Protein AF-A0A7Y6XDP7-F1 (afdb_monomer_lite)

Structure (mmCIF, N/CA/C/O backbone):
data_AF-A0A7Y6XDP7-F1
#
_entry.id   AF-A0A7Y6XDP7-F1
#
loop_
_atom_site.group_PDB
_atom_site.id
_atom_site.type_symbol
_atom_site.label_atom_id
_atom_site.label_alt_id
_atom_site.label_comp_id
_atom_site.label_asym_id
_atom_site.label_entity_id
_atom_site.label_seq_id
_atom_site.pdbx_PDB_ins_code
_atom_site.Cartn_x
_atom_site.Cartn_y
_atom_site.Cartn_z
_atom_site.occupancy
_atom_site.B_iso_or_equiv
_atom_site.auth_seq_id
_atom_site.auth_comp_id
_atom_site.auth_asym_id
_atom_site.auth_atom_id
_atom_site.pdbx_PDB_model_num
ATOM 1 N N . MET A 1 1 ? -6.116 63.394 38.328 1.00 30.25 1 MET A N 1
ATOM 2 C CA . MET A 1 1 ? -7.187 64.352 38.656 1.00 30.25 1 MET A CA 1
ATOM 3 C C . MET A 1 1 ? -7.495 65.140 37.392 1.00 30.25 1 MET A C 1
ATOM 5 O O . MET A 1 1 ? -6.619 65.850 36.935 1.00 30.25 1 MET A O 1
ATOM 9 N N . VAL A 1 2 ? -8.706 64.937 36.855 1.00 31.08 2 VAL A N 1
ATOM 10 C CA . VAL A 1 2 ? -9.550 65.952 36.193 1.00 31.08 2 VAL A CA 1
ATOM 11 C C . VAL A 1 2 ? -9.105 66.509 34.817 1.00 31.08 2 VAL A C 1
ATOM 13 O O . VAL A 1 2 ? -8.239 67.366 34.755 1.00 31.08 2 VAL A O 1
ATOM 16 N N . ILE A 1 3 ? -9.857 66.075 33.781 1.00 37.34 3 ILE A N 1
ATOM 17 C CA . ILE A 1 3 ? -10.471 66.868 32.675 1.00 37.34 3 ILE A CA 1
ATOM 18 C C . ILE A 1 3 ? -9.498 67.455 31.621 1.00 37.34 3 ILE A C 1
ATOM 20 O O . ILE A 1 3 ? -8.462 67.997 31.952 1.00 37.34 3 ILE A O 1
ATOM 24 N N . GLY A 1 4 ? -9.757 67.430 30.313 1.00 31.39 4 GLY A N 1
ATOM 25 C CA . GLY A 1 4 ? -10.965 67.089 29.580 1.00 31.39 4 GLY A CA 1
ATOM 26 C C . GLY A 1 4 ? -10.808 67.329 28.078 1.00 31.39 4 GLY A C 1
ATOM 27 O O . GLY A 1 4 ? -9.827 67.886 27.593 1.00 31.39 4 GLY A O 1
ATOM 28 N N . LEU A 1 5 ? -11.826 66.838 27.388 1.00 41.16 5 LEU A N 1
ATOM 29 C CA . LEU A 1 5 ? -12.077 66.784 25.957 1.00 41.16 5 LEU A CA 1
ATOM 30 C C . LEU A 1 5 ? -12.653 68.121 25.444 1.00 41.16 5 LEU A C 1
ATOM 32 O O . LEU A 1 5 ? -13.576 68.630 26.075 1.00 41.16 5 LEU A O 1
ATOM 36 N N . ALA A 1 6 ? -12.184 68.630 24.298 1.00 42.28 6 ALA A N 1
ATOM 37 C CA . ALA A 1 6 ? -12.972 69.342 23.264 1.00 42.28 6 ALA A CA 1
ATOM 38 C C . ALA A 1 6 ? -12.029 69.755 22.104 1.00 42.28 6 ALA A C 1
ATOM 40 O O . ALA A 1 6 ? -10.962 70.283 22.395 1.00 42.28 6 ALA A O 1
ATOM 41 N N . LEU A 1 7 ? -12.207 69.466 20.804 1.00 38.41 7 LEU A N 1
ATOM 42 C CA . LEU A 1 7 ? -13.321 69.427 19.825 1.00 38.41 7 LEU A CA 1
ATOM 43 C C . LEU A 1 7 ? -13.279 70.630 18.859 1.00 38.41 7 LEU A C 1
ATOM 45 O O . LEU A 1 7 ? -13.139 71.762 19.309 1.00 38.41 7 LEU A O 1
ATOM 49 N N . LEU A 1 8 ? -13.555 70.318 17.574 1.00 39.66 8 LEU A N 1
ATOM 50 C CA . LEU A 1 8 ? -13.928 71.161 16.407 1.00 39.66 8 LEU A CA 1
ATOM 51 C C . LEU A 1 8 ? -12.775 71.487 15.427 1.00 39.66 8 LEU A C 1
ATOM 53 O O . LEU A 1 8 ? -11.718 71.921 15.857 1.00 39.66 8 LEU A O 1
ATOM 57 N N . ALA A 1 9 ? -12.891 71.343 14.098 1.00 42.00 9 ALA A N 1
ATOM 58 C CA . ALA A 1 9 ? -13.987 70.944 13.202 1.00 42.00 9 ALA A CA 1
ATOM 59 C C . ALA A 1 9 ? -13.425 70.586 11.791 1.00 42.00 9 ALA A C 1
ATOM 61 O O . ALA A 1 9 ? -12.228 70.730 11.558 1.00 42.00 9 ALA A O 1
ATOM 62 N N . GLY A 1 10 ? -14.303 70.091 10.898 1.00 28.97 10 GLY A N 1
ATOM 63 C CA . GLY A 1 10 ? -14.060 69.527 9.549 1.00 28.97 10 GLY A CA 1
ATOM 64 C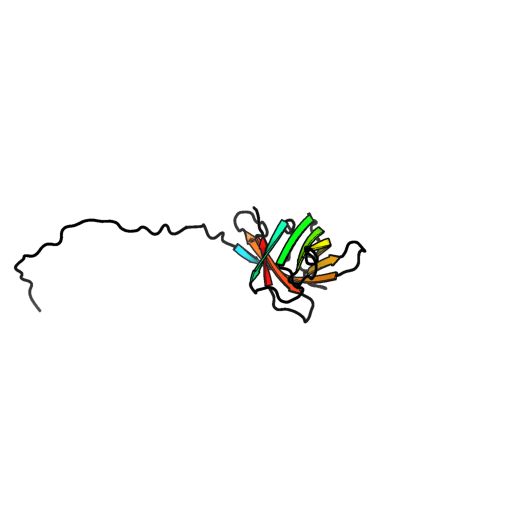 C . GLY A 1 10 ? -13.409 70.472 8.519 1.00 28.97 10 GLY A C 1
ATOM 65 O O . GLY A 1 10 ? -13.105 71.613 8.830 1.00 28.97 10 GLY A O 1
ATOM 66 N N . CYS A 1 11 ? -13.132 70.092 7.268 1.00 38.06 11 CYS A N 1
ATOM 67 C CA . CYS A 1 11 ? -13.882 69.273 6.309 1.00 38.06 11 CYS A CA 1
ATOM 68 C C . CYS A 1 11 ? -12.945 68.741 5.203 1.00 38.06 11 CYS A C 1
ATOM 70 O O . CYS A 1 11 ? -11.993 69.420 4.828 1.00 38.06 11 CYS A O 1
ATOM 72 N N . GLY A 1 12 ? -13.281 67.600 4.599 1.00 33.69 12 GLY A N 1
ATOM 73 C CA . GLY A 1 12 ? -12.679 67.140 3.342 1.00 33.69 12 GLY A CA 1
ATOM 74 C C . GLY A 1 12 ? -12.970 65.665 3.105 1.00 33.69 12 GLY A C 1
ATOM 75 O O . GLY A 1 12 ? -12.243 64.812 3.596 1.00 33.69 12 GLY A O 1
ATOM 76 N N . GLY A 1 13 ? -14.092 65.385 2.444 1.00 30.83 13 GLY A N 1
ATOM 77 C CA . GLY A 1 13 ? -14.673 64.053 2.305 1.00 30.83 13 GLY A CA 1
ATOM 78 C C . GLY A 1 13 ? -13.902 63.087 1.403 1.00 30.83 13 GLY A C 1
ATOM 79 O O . GLY A 1 13 ? -13.229 63.490 0.459 1.00 30.83 13 GLY A O 1
ATOM 80 N N . LEU A 1 14 ? -14.093 61.800 1.691 1.00 35.53 14 LEU A N 1
ATOM 81 C CA . LEU A 1 14 ? -14.001 60.696 0.742 1.00 35.53 14 LEU A CA 1
ATOM 82 C C . LEU A 1 14 ? -15.201 59.773 1.008 1.00 35.53 14 LEU A C 1
ATOM 84 O O . LEU A 1 14 ? -15.184 58.924 1.895 1.00 35.53 14 LEU A O 1
ATOM 88 N N . GLU A 1 15 ? -16.274 60.028 0.265 1.00 36.12 15 GLU A N 1
ATOM 89 C CA . GLU A 1 15 ? -17.276 59.038 -0.144 1.00 36.12 15 GLU A CA 1
ATOM 90 C C . GLU A 1 15 ? -16.561 58.015 -1.059 1.00 36.12 15 GLU A C 1
ATOM 92 O O . GLU A 1 15 ? -15.684 58.405 -1.822 1.00 36.12 15 GLU A O 1
ATOM 97 N N . GLY A 1 16 ? -16.812 56.709 -1.083 1.00 33.34 16 GLY A N 1
ATOM 98 C CA . GLY A 1 16 ? -17.714 55.843 -0.348 1.00 33.34 16 GLY A CA 1
ATOM 99 C C . GLY A 1 16 ? -17.415 54.375 -0.713 1.00 33.34 16 GLY A C 1
ATOM 100 O O . GLY A 1 16 ? -16.805 54.090 -1.739 1.00 33.34 16 GLY A O 1
ATOM 101 N N . THR A 1 17 ? -17.881 53.485 0.163 1.00 33.09 17 THR A N 1
ATOM 102 C CA . THR A 1 17 ? -18.536 52.202 -0.154 1.00 33.09 17 THR A CA 1
ATOM 103 C C . THR A 1 17 ? -17.717 51.027 -0.718 1.00 33.09 17 THR A C 1
ATOM 105 O O . THR A 1 17 ? -17.435 50.921 -1.905 1.00 33.09 17 THR A O 1
ATOM 108 N N . GLU A 1 18 ? -17.441 50.099 0.206 1.00 35.31 18 GLU A N 1
ATOM 109 C CA . GLU A 1 18 ? -17.708 48.650 0.141 1.00 35.31 18 GLU A CA 1
ATOM 110 C C . GLU A 1 18 ? -17.367 47.879 -1.145 1.00 35.31 18 GLU A C 1
ATOM 112 O O . GLU A 1 18 ? -18.117 47.858 -2.114 1.00 35.31 18 GLU A O 1
ATOM 117 N N . ALA A 1 19 ? -16.325 47.057 -1.046 1.00 35.47 19 ALA A N 1
ATOM 118 C CA . ALA A 1 19 ? -16.435 45.634 -1.349 1.00 35.47 19 ALA A CA 1
ATOM 119 C C . ALA A 1 19 ? -15.338 44.919 -0.560 1.00 35.47 19 ALA A C 1
ATOM 121 O O . ALA A 1 19 ? -14.176 44.872 -0.967 1.00 35.47 19 ALA A O 1
ATOM 122 N N . GLY A 1 20 ? -15.708 44.408 0.616 1.00 31.52 20 GLY A N 1
ATOM 123 C CA . GLY A 1 20 ? -14.930 43.367 1.264 1.00 31.52 20 GLY A CA 1
ATOM 124 C C . GLY A 1 20 ? -14.827 42.214 0.278 1.00 31.52 20 GLY A C 1
ATOM 125 O O . GLY A 1 20 ? -15.827 41.580 -0.045 1.00 31.52 20 GLY A O 1
ATOM 126 N N . ALA A 1 21 ? -13.628 41.979 -0.243 1.00 34.97 21 ALA A N 1
ATOM 127 C CA . ALA A 1 21 ? -13.315 40.708 -0.857 1.00 34.97 21 ALA A CA 1
ATOM 128 C C . ALA A 1 21 ? -13.293 39.690 0.285 1.00 34.97 21 ALA A C 1
ATOM 130 O O . ALA A 1 21 ? -12.257 39.450 0.905 1.00 34.97 21 ALA A O 1
ATOM 131 N N . GLU A 1 22 ? -14.472 39.158 0.606 1.00 35.66 22 GLU A N 1
ATOM 132 C CA . GLU A 1 22 ? -14.612 37.878 1.276 1.00 35.66 22 GLU A CA 1
ATOM 133 C C . GLU A 1 22 ? -13.844 36.882 0.414 1.00 35.66 22 GLU A C 1
ATOM 135 O O . GLU A 1 22 ? -14.311 36.406 -0.619 1.00 35.66 22 GLU A O 1
ATOM 140 N N . HIS A 1 23 ? -12.595 36.644 0.800 1.00 34.09 23 HIS A N 1
ATOM 141 C CA . HIS A 1 23 ? -11.882 35.453 0.403 1.00 34.09 23 HIS A CA 1
ATOM 142 C C . HIS A 1 23 ? -12.779 34.308 0.878 1.00 34.09 23 HIS A C 1
ATOM 144 O O . HIS A 1 23 ? -12.997 34.211 2.088 1.00 34.09 23 HIS A O 1
ATOM 150 N N . PRO A 1 24 ? -13.347 33.467 -0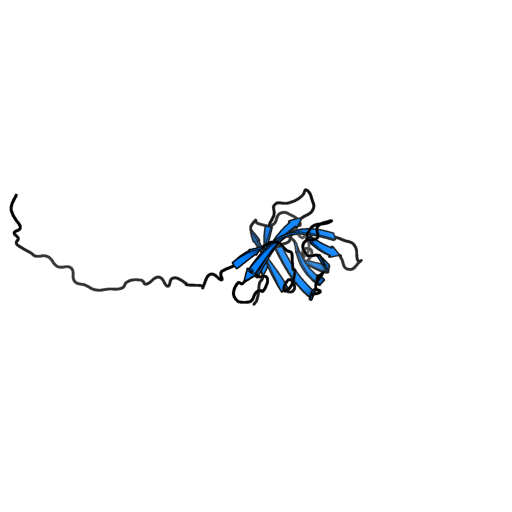.004 1.00 41.66 24 PRO A 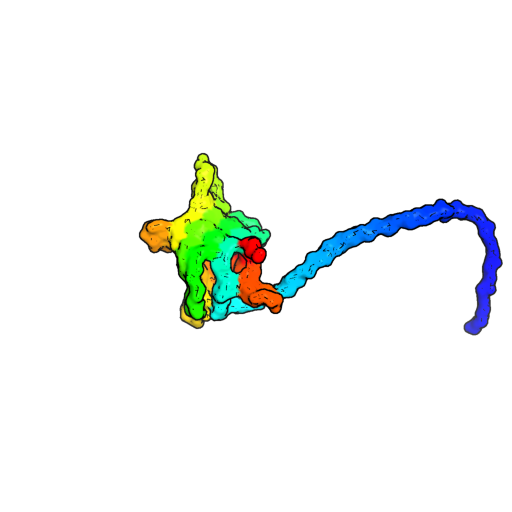N 1
ATOM 151 C CA . PRO A 1 24 ? -13.959 32.252 0.478 1.00 41.66 24 PRO A CA 1
ATOM 152 C C . PRO A 1 24 ? -12.810 31.442 1.073 1.00 41.66 24 PRO A C 1
ATOM 154 O O . PRO A 1 24 ? -12.001 30.852 0.352 1.00 41.66 24 PRO A O 1
ATOM 157 N N . GLU A 1 25 ? -12.690 31.474 2.401 1.00 40.75 25 GLU A N 1
ATOM 158 C CA . GLU A 1 25 ? -12.086 30.385 3.140 1.00 40.75 25 GLU A CA 1
ATOM 159 C C . GLU A 1 25 ? -12.828 29.153 2.654 1.00 40.75 25 GLU A C 1
ATOM 161 O O . GLU A 1 25 ? -13.988 28.917 2.999 1.00 40.75 25 GLU A O 1
ATOM 166 N N . ALA A 1 26 ? -12.170 28.398 1.777 1.00 39.94 26 ALA A N 1
ATOM 167 C CA . ALA A 1 26 ? -12.509 27.021 1.540 1.00 39.94 26 ALA A CA 1
ATOM 168 C C . ALA A 1 26 ? -12.344 26.331 2.895 1.00 39.94 26 ALA A C 1
ATOM 170 O O . ALA A 1 26 ? -11.298 25.775 3.218 1.00 39.94 26 ALA A O 1
ATOM 171 N N . THR A 1 27 ? -13.396 26.396 3.705 1.00 39.88 27 THR A N 1
ATOM 172 C CA . THR A 1 27 ? -13.655 25.519 4.834 1.00 39.88 27 THR A CA 1
ATOM 173 C C . THR A 1 27 ? -13.970 24.157 4.232 1.00 39.88 27 THR A C 1
ATOM 175 O O . THR A 1 27 ? -15.069 23.621 4.326 1.00 39.88 27 THR A O 1
ATOM 178 N N . GLY A 1 28 ? -12.965 23.576 3.569 1.00 39.59 28 GLY A N 1
ATOM 179 C CA . GLY A 1 28 ? -12.851 22.139 3.527 1.00 39.59 28 GLY A CA 1
ATOM 180 C C . GLY A 1 28 ? -12.788 21.738 4.985 1.00 39.59 28 GLY A C 1
ATOM 181 O O . GLY A 1 28 ? -11.818 22.056 5.668 1.00 39.59 28 GLY A O 1
ATOM 182 N N . THR A 1 29 ? -13.867 21.146 5.488 1.00 44.81 29 THR A N 1
ATOM 183 C CA . THR A 1 29 ? -13.856 20.410 6.745 1.00 44.81 29 THR A CA 1
ATOM 184 C C . THR A 1 29 ? -12.627 19.519 6.703 1.00 44.81 29 THR A C 1
ATOM 186 O O . THR A 1 29 ? -12.615 18.529 5.971 1.00 44.81 29 THR A O 1
ATOM 189 N N . VAL A 1 30 ? -11.561 19.930 7.396 1.00 51.25 30 VAL A N 1
ATOM 190 C CA . VAL A 1 30 ? -10.357 19.123 7.529 1.00 51.25 30 VAL A CA 1
ATOM 191 C C . VAL A 1 30 ? -10.846 17.901 8.267 1.00 51.25 30 VAL A C 1
ATOM 193 O O . VAL A 1 30 ? -11.220 17.986 9.437 1.00 51.25 30 VAL A O 1
ATOM 196 N N . GLU A 1 31 ? -10.988 16.806 7.533 1.00 59.66 31 GLU A N 1
ATOM 197 C CA . GLU A 1 31 ? -11.480 15.572 8.097 1.00 59.66 31 GLU A CA 1
ATOM 198 C C . GLU A 1 31 ? -10.506 15.200 9.208 1.00 59.66 31 GLU A C 1
ATOM 200 O O . GLU A 1 31 ? -9.333 14.916 8.957 1.00 59.66 31 GLU A O 1
ATOM 205 N N . ALA A 1 32 ? -10.961 15.327 10.453 1.00 64.31 32 ALA A N 1
ATOM 206 C CA . ALA A 1 32 ? -10.126 15.021 11.590 1.00 64.31 32 ALA A CA 1
ATOM 207 C C . ALA A 1 32 ? -9.712 13.553 11.457 1.00 64.31 32 ALA A C 1
ATOM 209 O O . ALA A 1 32 ? -10.543 12.664 11.246 1.00 64.31 32 ALA A O 1
ATOM 210 N N . ALA A 1 33 ? -8.406 13.333 11.497 1.00 71.12 33 ALA A N 1
ATOM 211 C CA . ALA A 1 33 ? -7.812 12.053 11.200 1.00 71.12 33 ALA A CA 1
ATOM 212 C C . ALA A 1 33 ? -6.794 11.713 12.278 1.00 71.12 33 ALA A C 1
ATOM 214 O O . ALA A 1 33 ? -5.980 12.554 12.665 1.00 71.12 33 ALA A O 1
ATOM 215 N N . LEU A 1 34 ? -6.866 10.482 12.770 1.00 82.88 34 LEU A N 1
ATOM 216 C CA . LEU A 1 34 ? -5.984 9.987 13.814 1.00 82.88 34 LEU A CA 1
ATOM 217 C C . LEU A 1 34 ? -4.924 9.091 13.184 1.00 82.88 34 LEU A C 1
ATOM 219 O O . LEU A 1 34 ? -5.260 8.197 12.407 1.00 82.88 34 LEU A O 1
ATOM 223 N N . TYR A 1 35 ? -3.661 9.340 13.529 1.00 87.62 35 TYR A N 1
ATOM 224 C CA . TYR A 1 35 ? -2.585 8.387 13.281 1.00 87.62 35 TYR A CA 1
ATOM 225 C C . TYR A 1 35 ? -2.570 7.359 14.404 1.00 87.62 35 TYR A C 1
ATOM 227 O O . TYR A 1 35 ? -2.484 7.717 15.579 1.00 87.62 35 TYR A O 1
ATOM 235 N N . GLU A 1 36 ? -2.629 6.089 14.034 1.00 93.62 36 GLU A N 1
ATOM 236 C CA . GLU A 1 36 ? -2.672 4.975 14.971 1.00 93.62 36 GLU A CA 1
ATOM 237 C C . GLU A 1 36 ? -1.743 3.834 14.544 1.00 93.62 36 GLU A C 1
ATOM 239 O O . GLU A 1 36 ? -1.239 3.783 13.413 1.00 93.62 36 GLU A O 1
ATOM 244 N N . SER A 1 37 ? -1.504 2.923 15.490 1.00 93.06 37 SER A N 1
ATOM 245 C CA . SER A 1 37 ? -0.807 1.665 15.234 1.00 93.06 37 SER A CA 1
ATOM 246 C C . SER A 1 37 ? -1.591 0.836 14.208 1.00 93.06 37 SER A C 1
ATOM 248 O O . SER A 1 37 ? -2.821 0.800 14.276 1.00 93.06 37 SER A O 1
ATOM 250 N N . PRO A 1 38 ? -0.928 0.129 13.277 1.00 94.94 38 PRO A N 1
ATOM 251 C CA . PRO A 1 38 ? -1.585 -0.725 12.288 1.00 94.94 38 PRO A CA 1
ATOM 252 C C . PRO A 1 38 ? -2.113 -2.044 12.887 1.00 94.94 38 PRO A C 1
ATOM 254 O O . PRO A 1 38 ? -1.940 -3.109 12.302 1.00 94.94 38 PRO A O 1
ATOM 257 N N . ASP A 1 39 ? -2.759 -2.006 14.053 1.00 94.19 39 ASP A N 1
ATOM 258 C CA . ASP A 1 39 ? -3.271 -3.198 14.748 1.00 94.19 39 ASP A CA 1
ATOM 259 C C . ASP A 1 39 ? -4.452 -3.843 13.996 1.00 94.19 39 ASP A C 1
ATOM 261 O O . ASP A 1 39 ? -4.733 -5.029 14.155 1.00 94.19 39 ASP A O 1
ATOM 265 N N . SER A 1 40 ? -5.118 -3.079 13.125 1.00 93.69 40 SER A N 1
ATOM 266 C CA . SER A 1 40 ? -6.095 -3.573 12.156 1.00 93.69 40 SER A CA 1
ATOM 267 C C . SER A 1 40 ? -5.869 -2.929 10.794 1.00 93.69 40 SER A C 1
ATOM 269 O O . SER A 1 40 ? -5.689 -1.716 10.689 1.00 93.69 40 SER A O 1
ATOM 271 N N . LEU A 1 41 ? -5.961 -3.737 9.736 1.00 95.31 41 LEU A N 1
ATOM 272 C CA . LEU A 1 41 ? -5.883 -3.290 8.343 1.00 95.31 41 LEU A CA 1
ATOM 273 C C . LEU A 1 41 ? -7.257 -3.233 7.656 1.00 95.31 41 LEU A C 1
ATOM 275 O O . LEU A 1 41 ? -7.327 -3.154 6.433 1.00 95.31 41 LEU A O 1
ATOM 279 N N . ALA A 1 42 ? -8.354 -3.253 8.419 1.00 93.06 42 ALA A N 1
ATOM 280 C CA . ALA A 1 42 ? -9.692 -3.089 7.855 1.00 93.06 42 ALA A CA 1
ATOM 281 C C . ALA A 1 42 ? -9.793 -1.759 7.088 1.00 93.06 42 ALA A C 1
ATOM 283 O O . ALA A 1 42 ? -9.435 -0.699 7.616 1.00 93.06 42 ALA A O 1
ATOM 284 N N . GLY A 1 43 ? -10.282 -1.810 5.853 1.00 92.44 43 GLY A N 1
ATOM 285 C CA . GLY A 1 43 ? -10.339 -0.696 4.918 1.00 92.44 43 GLY A CA 1
ATOM 286 C C . GLY A 1 43 ? -9.032 -0.401 4.176 1.00 92.44 43 GLY A C 1
ATOM 287 O O . GLY A 1 43 ? -8.922 0.695 3.633 1.00 92.44 43 GLY A O 1
ATOM 288 N N . LEU A 1 44 ? -8.046 -1.303 4.149 1.00 95.50 44 LEU A N 1
ATOM 289 C CA . LEU A 1 44 ? -6.801 -1.135 3.384 1.00 95.50 44 LEU A CA 1
ATOM 290 C C . LEU A 1 44 ? -7.006 -1.255 1.866 1.00 95.50 44 LEU A C 1
ATOM 292 O O . LEU A 1 44 ? -6.246 -0.677 1.095 1.00 95.50 44 LEU A O 1
ATOM 296 N N . VAL A 1 45 ? -8.004 -2.008 1.401 1.00 96.31 45 VAL A N 1
ATOM 297 C CA . VAL A 1 45 ? -8.271 -2.142 -0.038 1.00 96.31 45 VAL A CA 1
ATOM 298 C C . VAL A 1 45 ? -8.708 -0.789 -0.606 1.00 96.31 45 VAL A C 1
ATOM 300 O O . VAL A 1 45 ? -9.636 -0.166 -0.088 1.00 96.31 45 VAL A O 1
ATOM 303 N N . GLY A 1 46 ? -8.060 -0.327 -1.679 1.00 96.06 46 GLY A N 1
ATOM 304 C CA . GLY A 1 46 ? -8.311 0.981 -2.284 1.00 96.06 46 GLY A CA 1
ATOM 305 C C . GLY A 1 46 ? -7.155 1.495 -3.141 1.00 96.06 46 GLY A C 1
ATOM 306 O O . GLY A 1 46 ? -6.151 0.811 -3.338 1.00 96.06 46 GLY A O 1
ATOM 307 N N . THR A 1 47 ? -7.303 2.718 -3.649 1.00 97.69 47 THR A N 1
ATOM 308 C CA . THR A 1 47 ? -6.260 3.419 -4.409 1.00 97.69 47 THR A CA 1
ATOM 309 C C . THR A 1 47 ? -5.555 4.424 -3.521 1.00 97.69 47 THR A C 1
ATOM 311 O O . THR A 1 47 ? -6.201 5.152 -2.775 1.00 97.69 47 THR A O 1
ATOM 314 N N . TYR A 1 48 ? -4.236 4.491 -3.636 1.00 97.69 48 TYR A N 1
ATOM 315 C CA . TYR A 1 48 ? -3.375 5.372 -2.873 1.00 97.69 48 TYR A CA 1
ATOM 316 C C . TYR A 1 48 ? -2.393 6.097 -3.787 1.00 97.69 48 TYR A C 1
ATOM 318 O O . TYR A 1 48 ? -1.856 5.518 -4.734 1.00 97.69 48 TYR A O 1
ATOM 326 N N . SER A 1 49 ? -2.111 7.349 -3.450 1.00 97.31 49 SER A N 1
ATOM 327 C CA . SER A 1 49 ? -1.074 8.165 -4.070 1.00 97.31 49 SER A CA 1
ATOM 328 C C . SER A 1 49 ? -0.123 8.676 -3.005 1.00 97.31 49 SER A C 1
ATOM 330 O O . SER A 1 49 ? -0.543 9.093 -1.926 1.00 97.31 49 SER A O 1
ATOM 332 N N . ARG A 1 50 ? 1.168 8.676 -3.314 1.00 95.94 50 ARG A N 1
ATOM 333 C CA . ARG A 1 50 ? 2.176 9.260 -2.442 1.00 95.94 50 ARG A CA 1
ATOM 334 C C . ARG A 1 50 ? 1.946 10.759 -2.310 1.00 95.94 50 ARG A C 1
ATOM 336 O O . ARG A 1 50 ? 1.731 11.435 -3.314 1.00 95.94 50 ARG A O 1
ATOM 343 N N . SER A 1 51 ? 2.004 11.263 -1.083 1.00 93.38 51 SER A N 1
ATOM 344 C CA . SER A 1 51 ? 1.904 12.697 -0.798 1.00 93.38 51 SER A CA 1
ATOM 345 C C . SER A 1 51 ? 3.255 13.303 -0.428 1.00 93.38 51 SER A C 1
ATOM 347 O O . SER A 1 51 ? 3.617 14.353 -0.952 1.00 93.38 51 SER A O 1
ATOM 349 N N . TRP A 1 52 ? 4.018 12.647 0.453 1.00 85.75 52 TRP A N 1
ATOM 350 C CA . TRP A 1 52 ? 5.298 13.154 0.951 1.00 85.75 52 TRP A CA 1
ATOM 351 C C . TRP A 1 52 ? 6.151 12.045 1.596 1.00 85.75 52 TRP A C 1
ATOM 353 O O . TRP A 1 52 ? 5.580 11.119 2.175 1.00 85.75 52 TRP A O 1
ATOM 363 N N . PRO A 1 53 ? 7.496 12.140 1.575 1.00 92.06 53 PRO A N 1
ATOM 364 C CA . PRO A 1 53 ? 8.312 12.993 0.703 1.00 92.06 53 PRO A CA 1
ATOM 365 C C . PRO A 1 53 ? 8.165 12.599 -0.771 1.00 92.06 53 PRO A C 1
ATOM 367 O O . PRO A 1 53 ? 7.483 11.624 -1.086 1.00 92.06 53 PRO A O 1
ATOM 370 N N . LEU A 1 54 ? 8.797 13.337 -1.688 1.00 89.06 54 LEU A N 1
ATOM 371 C CA . LEU A 1 54 ? 8.904 12.895 -3.084 1.00 89.06 54 LEU A CA 1
ATOM 372 C C . LEU A 1 54 ? 9.536 11.493 -3.150 1.00 89.06 54 LEU A C 1
ATOM 374 O O . LEU A 1 54 ? 10.364 11.136 -2.310 1.00 89.06 54 LEU A O 1
ATOM 378 N N . ALA A 1 55 ? 9.104 10.682 -4.116 1.00 89.56 55 ALA A N 1
ATOM 379 C CA . ALA A 1 55 ? 9.587 9.313 -4.255 1.00 89.56 55 ALA A CA 1
ATOM 380 C C . ALA A 1 55 ? 11.052 9.280 -4.700 1.00 89.56 55 ALA A C 1
ATOM 382 O O . ALA A 1 55 ? 11.403 9.875 -5.723 1.00 89.56 55 ALA A O 1
ATOM 383 N N . ALA A 1 56 ? 11.880 8.530 -3.971 1.00 88.81 56 ALA A N 1
ATOM 384 C CA . ALA A 1 56 ? 13.207 8.167 -4.451 1.00 88.81 56 ALA A CA 1
ATOM 385 C C . ALA A 1 56 ? 13.105 7.162 -5.614 1.00 88.81 56 ALA A C 1
ATOM 387 O O . ALA A 1 56 ? 12.024 6.652 -5.925 1.00 88.81 56 ALA A O 1
ATOM 388 N N . SER A 1 57 ? 14.236 6.877 -6.267 1.00 88.44 57 SER A N 1
ATOM 389 C CA . SER A 1 57 ? 14.276 5.900 -7.358 1.00 88.44 57 SER A CA 1
ATOM 390 C C . SER A 1 57 ? 13.747 4.540 -6.892 1.00 88.44 57 SER A C 1
ATOM 392 O O . SER A 1 57 ? 14.119 4.059 -5.827 1.00 88.44 57 SER A O 1
ATOM 394 N N . GLU A 1 58 ? 12.901 3.915 -7.710 1.00 88.31 58 GLU A N 1
ATOM 395 C CA . GLU A 1 58 ? 12.273 2.610 -7.451 1.00 88.31 58 GLU A CA 1
ATOM 396 C C . GLU A 1 58 ? 11.348 2.549 -6.217 1.00 88.31 58 GLU A C 1
ATOM 398 O O . GLU A 1 58 ? 11.069 1.468 -5.685 1.00 88.31 58 GLU A O 1
ATOM 403 N N . GLU A 1 59 ? 10.829 3.693 -5.765 1.00 91.50 59 GLU A N 1
ATOM 404 C CA . GLU A 1 59 ? 9.801 3.753 -4.722 1.00 91.50 59 GLU A CA 1
ATOM 405 C C . GLU A 1 59 ? 8.386 3.923 -5.279 1.00 91.50 59 GLU A C 1
ATOM 407 O O . GLU A 1 59 ? 8.187 4.371 -6.405 1.00 91.50 59 GLU A O 1
ATOM 412 N N . LEU A 1 60 ? 7.386 3.594 -4.457 1.00 94.50 60 LEU A N 1
ATOM 413 C CA . LEU A 1 60 ? 5.972 3.743 -4.795 1.00 94.50 60 LEU A CA 1
ATOM 414 C C . LEU A 1 60 ? 5.607 5.207 -5.066 1.00 94.50 60 LEU A C 1
ATOM 416 O O . LEU A 1 60 ? 5.890 6.088 -4.254 1.00 94.50 60 LEU A O 1
ATOM 420 N N . LEU A 1 61 ? 4.909 5.429 -6.178 1.00 95.69 61 LEU A N 1
ATOM 421 C CA . LEU A 1 61 ? 4.194 6.666 -6.492 1.00 95.69 61 LEU A CA 1
ATOM 422 C C . LEU A 1 61 ? 2.698 6.487 -6.270 1.00 95.69 61 LEU A C 1
ATOM 424 O O . LEU A 1 61 ? 2.062 7.288 -5.593 1.00 95.69 61 LEU A O 1
ATOM 428 N N . THR A 1 62 ? 2.141 5.413 -6.824 1.00 97.12 62 THR A N 1
ATOM 429 C CA . THR A 1 62 ? 0.730 5.061 -6.685 1.00 97.12 62 THR A CA 1
ATOM 430 C C . THR A 1 62 ? 0.589 3.564 -6.491 1.00 97.12 62 THR A C 1
ATOM 432 O O . THR A 1 62 ? 1.427 2.784 -6.950 1.00 97.12 62 THR A O 1
ATOM 435 N N . MET A 1 63 ? -0.482 3.150 -5.827 1.00 97.62 63 MET A N 1
ATOM 436 C CA . MET A 1 63 ? -0.908 1.757 -5.825 1.00 97.62 63 MET A CA 1
ATOM 437 C C . MET A 1 63 ? -2.420 1.654 -5.708 1.00 97.62 63 MET A C 1
ATOM 439 O O . MET A 1 63 ? -3.048 2.412 -4.978 1.00 97.62 63 MET A O 1
ATOM 443 N N . THR A 1 64 ? -2.987 0.676 -6.389 1.00 98.44 64 THR A N 1
ATOM 444 C CA . THR A 1 64 ? -4.365 0.236 -6.237 1.00 98.44 64 THR A CA 1
ATOM 445 C C . THR A 1 64 ? -4.330 -1.197 -5.747 1.00 98.44 64 THR A C 1
ATOM 447 O O . THR A 1 64 ? -3.737 -2.065 -6.386 1.00 98.44 64 THR A O 1
ATOM 450 N N . LEU A 1 65 ? -4.957 -1.427 -4.601 1.00 98.44 65 LEU A N 1
ATOM 451 C CA . LEU A 1 65 ? -5.109 -2.728 -3.972 1.00 98.44 65 LEU A CA 1
ATOM 452 C C . LEU A 1 65 ? -6.549 -3.189 -4.179 1.00 98.44 65 LEU A C 1
ATOM 454 O O . LEU A 1 65 ? -7.487 -2.421 -3.976 1.00 98.44 65 LEU A O 1
ATOM 458 N N . THR A 1 66 ? -6.732 -4.437 -4.590 1.00 98.19 66 THR A N 1
ATOM 459 C CA . THR A 1 66 ? -8.042 -5.088 -4.716 1.00 98.19 66 THR A CA 1
ATOM 460 C C . THR A 1 66 ? -7.934 -6.466 -4.102 1.00 98.19 66 THR A C 1
ATOM 462 O O . THR A 1 66 ? -7.025 -7.215 -4.449 1.00 98.19 66 THR A O 1
ATOM 465 N N . GLY A 1 67 ? -8.820 -6.815 -3.178 1.00 97.38 67 GLY A N 1
ATOM 466 C CA . GLY A 1 67 ? -8.665 -8.061 -2.446 1.00 97.38 67 GLY A CA 1
ATOM 467 C C . GLY A 1 67 ? -9.701 -8.268 -1.361 1.00 97.38 67 GLY A C 1
ATOM 468 O O . GLY A 1 67 ? -10.731 -7.597 -1.329 1.00 97.38 67 GLY A O 1
ATOM 469 N N . THR A 1 68 ? -9.390 -9.214 -0.482 1.00 97.75 68 THR A N 1
ATOM 470 C CA . THR A 1 68 ? -10.211 -9.578 0.671 1.00 97.75 68 THR A CA 1
ATOM 471 C C . THR A 1 68 ? -9.502 -9.168 1.953 1.00 97.75 68 THR A C 1
ATOM 473 O O . THR A 1 68 ? -8.291 -9.349 2.095 1.00 97.75 68 THR A O 1
ATOM 476 N N . GLU A 1 69 ? -10.270 -8.623 2.890 1.00 95.94 69 GLU A N 1
ATOM 477 C CA . GLU A 1 69 ? -9.802 -8.228 4.214 1.00 95.94 69 GLU A CA 1
ATOM 478 C C . GLU A 1 69 ? -10.268 -9.265 5.237 1.00 95.94 69 GLU A C 1
ATOM 480 O O . GLU A 1 69 ? -11.465 -9.455 5.455 1.00 95.94 69 GLU A O 1
ATOM 485 N N . TYR A 1 70 ? -9.310 -9.950 5.848 1.00 95.19 70 TYR A N 1
ATOM 486 C CA . TYR A 1 70 ? -9.514 -10.853 6.971 1.00 95.19 70 TYR A CA 1
ATOM 487 C C . TYR A 1 70 ? -9.153 -10.137 8.276 1.00 95.19 70 TYR A C 1
ATOM 489 O O . TYR A 1 70 ? -8.572 -9.052 8.282 1.00 95.19 70 TYR A O 1
ATOM 497 N N . VAL A 1 71 ? -9.490 -10.757 9.406 1.00 90.75 71 VAL A N 1
ATOM 498 C CA . VAL A 1 71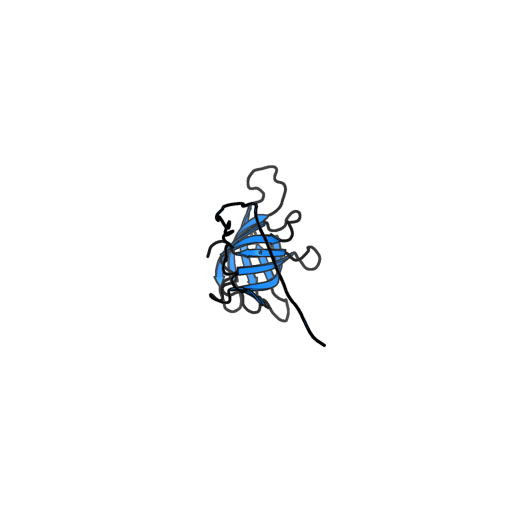 ? -9.190 -10.202 10.736 1.00 90.75 71 VAL A CA 1
ATOM 499 C C . VAL A 1 71 ? -7.679 -10.070 10.964 1.00 90.75 71 VAL A C 1
ATOM 501 O O . VAL A 1 71 ? -7.230 -9.111 11.583 1.00 90.75 71 VAL A O 1
ATOM 504 N N . ASP A 1 72 ? -6.900 -11.022 10.455 1.00 93.00 72 ASP A N 1
ATOM 505 C CA . ASP A 1 72 ? -5.465 -11.172 10.699 1.00 93.00 72 ASP A CA 1
ATOM 506 C C . ASP A 1 72 ? -4.587 -10.845 9.483 1.00 93.00 72 ASP A C 1
ATOM 508 O O . ASP A 1 72 ? -3.363 -10.822 9.609 1.00 93.00 72 ASP A O 1
ATOM 512 N N . ARG A 1 73 ? -5.177 -10.595 8.307 1.00 96.12 73 ARG A N 1
ATOM 513 C CA . ARG A 1 73 ? -4.445 -10.244 7.082 1.00 96.12 73 ARG A CA 1
ATOM 514 C C . ARG A 1 73 ? -5.329 -9.610 6.017 1.00 96.12 73 ARG A C 1
ATOM 516 O O . ARG A 1 73 ? -6.542 -9.770 6.020 1.00 96.12 73 ARG A O 1
ATOM 523 N N . VAL A 1 74 ? -4.707 -8.969 5.038 1.00 98.12 74 VAL A N 1
ATOM 524 C CA . VAL A 1 74 ? -5.356 -8.532 3.793 1.00 98.12 74 VAL A CA 1
ATOM 525 C C . VAL A 1 74 ? -4.580 -9.120 2.629 1.00 98.12 74 VAL A C 1
ATOM 527 O O . VAL A 1 74 ? -3.355 -9.060 2.631 1.00 98.12 74 VAL A O 1
ATOM 530 N N . GLU A 1 75 ? -5.255 -9.681 1.633 1.00 98.44 75 GLU A N 1
ATOM 531 C CA . GLU A 1 75 ? -4.584 -10.259 0.464 1.00 98.44 75 GLU A CA 1
ATOM 532 C C . GLU A 1 75 ? -5.393 -10.070 -0.815 1.00 98.44 75 GLU A C 1
ATOM 534 O O . GLU A 1 75 ? -6.622 -9.968 -0.794 1.00 98.44 75 GLU A O 1
ATOM 539 N N . GLY A 1 76 ? -4.697 -10.014 -1.948 1.00 98.38 76 GLY A N 1
ATOM 540 C CA . GLY A 1 76 ? -5.336 -9.846 -3.246 1.00 98.38 76 GLY A CA 1
ATOM 541 C C . GLY A 1 76 ? -4.365 -9.471 -4.354 1.00 98.38 76 GLY A C 1
ATOM 542 O O . GLY A 1 76 ? -3.194 -9.843 -4.330 1.00 98.38 76 GLY A O 1
ATOM 543 N N . SER A 1 77 ? -4.861 -8.733 -5.340 1.00 98.56 77 SER A N 1
ATOM 544 C CA . SER A 1 77 ? -4.098 -8.219 -6.475 1.00 98.56 77 SER A CA 1
ATOM 545 C C . SER A 1 77 ? -3.742 -6.747 -6.303 1.00 98.56 77 SER A C 1
ATOM 547 O O . SER A 1 77 ? -4.485 -5.989 -5.674 1.00 98.56 77 SER A O 1
ATOM 549 N N . TYR A 1 78 ? -2.649 -6.321 -6.931 1.00 98.56 78 TYR A N 1
ATOM 550 C CA . TYR A 1 78 ? -2.284 -4.911 -7.006 1.00 98.56 78 TYR A CA 1
ATOM 551 C C . TYR A 1 78 ? -1.971 -4.462 -8.434 1.00 98.56 78 TYR A C 1
ATOM 553 O O . TYR A 1 78 ? -1.522 -5.241 -9.278 1.00 98.56 78 TYR A O 1
ATOM 561 N N . VAL A 1 79 ? -2.129 -3.159 -8.646 1.00 98.00 79 VAL A N 1
ATOM 562 C CA . VAL A 1 79 ? -1.486 -2.392 -9.718 1.00 98.00 79 VAL A CA 1
ATOM 563 C C . VAL A 1 79 ? -0.746 -1.242 -9.048 1.00 98.00 79 VAL A C 1
ATOM 565 O O . VAL A 1 79 ? -1.333 -0.543 -8.230 1.00 98.00 79 VAL A O 1
ATOM 568 N N . ARG A 1 80 ? 0.535 -1.031 -9.344 1.00 96.62 80 ARG A N 1
ATOM 569 C CA . ARG A 1 80 ? 1.324 0.058 -8.748 1.00 96.62 80 ARG A CA 1
ATOM 570 C C . ARG A 1 80 ? 2.179 0.755 -9.785 1.00 96.62 80 ARG A C 1
ATOM 572 O O . ARG A 1 80 ? 2.562 0.144 -10.774 1.00 96.62 80 ARG A O 1
ATOM 579 N N . THR A 1 81 ? 2.504 2.014 -9.528 1.00 96.06 81 THR A N 1
ATOM 580 C CA . THR A 1 81 ? 3.501 2.755 -10.304 1.00 96.06 81 THR A CA 1
ATOM 581 C C . THR A 1 81 ? 4.680 3.092 -9.408 1.00 96.06 81 THR A C 1
ATOM 583 O O . THR A 1 81 ? 4.479 3.581 -8.294 1.00 96.06 81 THR A O 1
ATOM 586 N N . VAL A 1 82 ? 5.901 2.855 -9.886 1.00 94.81 82 VAL A N 1
ATOM 587 C CA . VAL A 1 82 ? 7.143 3.177 -9.169 1.00 94.81 82 VAL A CA 1
ATOM 588 C C . VAL A 1 82 ? 7.910 4.321 -9.835 1.00 94.81 82 VAL A C 1
ATOM 590 O O . VAL A 1 82 ? 7.840 4.525 -11.046 1.00 94.81 82 VAL A O 1
ATOM 593 N N . SER A 1 83 ? 8.655 5.087 -9.046 1.00 92.81 83 SER A N 1
ATOM 594 C CA . SER A 1 83 ? 9.462 6.224 -9.495 1.00 92.81 83 SER A CA 1
ATOM 595 C C . SER A 1 83 ? 10.759 5.734 -10.138 1.00 92.81 83 SER A C 1
ATOM 597 O O . SER A 1 83 ? 11.827 5.781 -9.539 1.00 92.81 83 SER A O 1
ATOM 599 N N . ARG A 1 84 ? 10.681 5.172 -11.345 1.00 89.50 84 ARG A N 1
ATOM 600 C CA . ARG A 1 84 ? 11.862 4.777 -12.126 1.00 89.50 84 ARG A CA 1
ATOM 601 C C . ARG A 1 84 ? 11.845 5.428 -13.497 1.00 89.50 84 ARG A C 1
ATOM 603 O O . ARG A 1 84 ? 10.788 5.568 -14.112 1.00 89.50 84 ARG A O 1
ATOM 610 N N . THR A 1 85 ? 13.026 5.785 -13.989 1.00 87.00 85 THR A N 1
ATOM 611 C CA . THR A 1 85 ? 13.189 6.242 -15.369 1.00 87.00 85 THR A CA 1
ATOM 612 C C . THR A 1 85 ? 12.962 5.069 -16.308 1.00 87.00 85 THR A C 1
ATOM 614 O O . THR A 1 85 ? 13.607 4.030 -16.182 1.00 87.00 85 THR A O 1
ATOM 617 N N . CYS A 1 86 ? 12.053 5.247 -17.260 1.00 83.38 86 CYS A N 1
ATOM 618 C CA . CYS A 1 86 ? 11.663 4.198 -18.184 1.00 83.38 86 CYS A CA 1
ATOM 619 C C . CYS A 1 86 ? 12.076 4.525 -19.618 1.00 83.38 86 CYS A C 1
ATOM 621 O O . CYS A 1 86 ? 11.680 5.572 -20.126 1.00 83.38 86 CYS A O 1
ATOM 623 N N . PRO A 1 87 ? 12.799 3.622 -20.307 1.00 83.75 87 PRO A N 1
ATOM 624 C CA . PRO A 1 87 ? 13.055 3.767 -21.738 1.00 83.75 87 PRO A CA 1
ATOM 625 C C . PRO A 1 87 ? 11.806 3.479 -22.588 1.00 83.75 87 PRO A C 1
ATOM 627 O O . PRO A 1 87 ? 11.755 3.862 -23.752 1.00 83.75 87 PRO A O 1
ATOM 630 N N . VAL A 1 88 ? 10.799 2.805 -22.017 1.00 87.38 88 VAL A N 1
ATOM 631 C CA . VAL A 1 88 ? 9.552 2.418 -22.689 1.00 87.38 88 VAL A CA 1
ATOM 632 C C . VAL A 1 88 ? 8.358 2.831 -21.832 1.00 87.38 88 VAL A C 1
ATOM 634 O O . VAL A 1 88 ? 8.380 2.672 -20.611 1.00 87.38 88 VAL A O 1
ATOM 637 N N . VAL A 1 89 ? 7.303 3.344 -22.466 1.00 81.25 89 VAL A N 1
ATOM 638 C CA . VAL A 1 89 ? 6.060 3.733 -21.783 1.00 81.25 89 VAL A CA 1
ATOM 639 C C . VAL A 1 89 ? 5.495 2.551 -20.988 1.00 81.25 89 VAL A C 1
ATOM 641 O O . VAL A 1 89 ? 5.371 1.449 -21.515 1.00 81.25 89 VAL A O 1
ATOM 644 N N . GLY A 1 90 ? 5.153 2.788 -19.720 1.00 80.00 90 GLY A N 1
ATOM 645 C CA . GLY A 1 90 ? 4.523 1.795 -18.845 1.00 80.00 90 GLY A CA 1
ATOM 646 C C . GLY A 1 90 ? 5.483 0.842 -18.129 1.00 80.00 90 GLY A C 1
ATOM 647 O O . GLY A 1 90 ? 5.026 0.040 -17.323 1.00 80.00 90 GLY A O 1
ATOM 648 N N . CYS A 1 91 ? 6.804 0.940 -18.338 1.00 86.56 91 CYS A N 1
ATOM 649 C CA . CYS A 1 91 ? 7.778 0.079 -17.644 1.00 86.56 91 CYS A CA 1
ATOM 650 C C . CYS A 1 91 ? 7.844 0.309 -16.118 1.00 86.56 91 CYS A C 1
ATOM 652 O O . CYS A 1 91 ? 8.476 -0.449 -15.386 1.00 86.56 91 CYS A O 1
ATOM 654 N N . ASN A 1 92 ? 7.211 1.383 -15.646 1.00 93.25 92 ASN A N 1
ATOM 655 C CA . ASN A 1 92 ? 7.093 1.769 -14.249 1.00 93.25 92 ASN A CA 1
ATOM 656 C C . ASN A 1 92 ? 5.797 1.264 -13.611 1.00 93.25 92 ASN A C 1
ATOM 658 O O . ASN A 1 92 ? 5.631 1.429 -12.404 1.00 93.25 92 ASN A O 1
ATOM 662 N N . THR A 1 93 ? 4.882 0.692 -14.397 1.00 95.00 93 THR A N 1
ATOM 663 C CA . THR A 1 93 ? 3.655 0.080 -13.901 1.00 95.00 93 THR A CA 1
ATOM 664 C C . THR A 1 93 ? 3.884 -1.405 -13.681 1.00 95.00 93 THR A C 1
ATOM 666 O O . THR A 1 93 ? 4.257 -2.144 -14.587 1.00 95.00 93 THR A O 1
ATOM 669 N N . GLU A 1 94 ? 3.625 -1.851 -12.464 1.00 95.44 94 GLU A N 1
ATOM 670 C CA . GLU A 1 94 ? 3.812 -3.230 -12.047 1.00 95.44 94 GLU A CA 1
ATOM 671 C C . GLU A 1 94 ? 2.488 -3.795 -11.542 1.00 95.44 94 GLU A C 1
ATOM 673 O O . GLU A 1 94 ? 1.683 -3.092 -10.925 1.00 95.44 94 GLU A O 1
ATOM 678 N N . THR A 1 95 ? 2.267 -5.082 -11.790 1.00 97.38 95 THR A N 1
ATOM 679 C CA . THR A 1 95 ? 1.062 -5.796 -11.362 1.00 97.38 95 THR A CA 1
ATOM 680 C C . THR A 1 95 ? 1.433 -7.138 -10.754 1.00 97.38 95 THR A C 1
ATOM 682 O O . THR A 1 95 ? 2.496 -7.694 -11.047 1.00 97.38 95 THR A O 1
ATOM 685 N N . GLY A 1 96 ? 0.567 -7.652 -9.890 1.00 98.25 96 GLY A N 1
ATOM 686 C CA . GLY A 1 96 ? 0.820 -8.910 -9.208 1.00 98.25 96 GLY A CA 1
ATOM 687 C C . GLY A 1 96 ? -0.143 -9.159 -8.061 1.00 98.25 96 GLY A C 1
ATOM 688 O O . GLY A 1 96 ? -1.276 -8.673 -8.066 1.00 98.25 96 GLY A O 1
ATOM 689 N N . SER A 1 97 ? 0.327 -9.913 -7.072 1.00 98.62 97 SER A N 1
ATOM 690 C CA . SER A 1 97 ? -0.410 -10.198 -5.841 1.00 98.62 97 SER A CA 1
ATOM 691 C C . SER A 1 97 ? 0.251 -9.545 -4.635 1.00 98.62 97 SER A C 1
ATOM 693 O O . SER A 1 97 ? 1.455 -9.304 -4.623 1.00 98.62 97 SER A O 1
ATOM 695 N N . PHE A 1 98 ? -0.532 -9.229 -3.614 1.00 98.56 98 PHE A N 1
ATOM 696 C CA . PHE A 1 98 ? -0.017 -8.712 -2.357 1.00 98.56 98 PHE A CA 1
ATOM 697 C C . PHE A 1 98 ? -0.628 -9.461 -1.181 1.00 98.56 98 PHE A C 1
ATOM 699 O O . PHE A 1 98 ? -1.723 -10.020 -1.274 1.00 98.56 98 PHE A O 1
ATOM 706 N N . TYR A 1 99 ? 0.080 -9.416 -0.061 1.00 97.81 99 TYR A N 1
ATOM 707 C CA . TYR A 1 99 ? -0.489 -9.697 1.245 1.00 97.81 99 TYR A CA 1
ATOM 708 C C . TYR A 1 99 ? 0.051 -8.687 2.255 1.00 97.81 99 TYR A C 1
ATOM 710 O O . TYR A 1 99 ? 1.184 -8.215 2.136 1.00 97.81 99 TYR A O 1
ATOM 718 N N . ALA A 1 100 ? -0.766 -8.334 3.235 1.00 97.94 100 ALA A N 1
ATOM 719 C CA . ALA A 1 100 ? -0.428 -7.404 4.293 1.00 97.94 100 ALA A CA 1
ATOM 720 C C . ALA A 1 100 ? -0.863 -7.970 5.642 1.00 97.94 100 ALA A C 1
ATOM 722 O O . ALA A 1 100 ? -1.939 -8.560 5.752 1.00 97.94 100 ALA A O 1
ATOM 723 N N . LEU A 1 101 ? -0.022 -7.782 6.654 1.00 97.12 101 LEU A N 1
ATOM 724 C CA . LEU A 1 101 ? -0.287 -8.210 8.021 1.00 97.12 101 LEU A CA 1
ATOM 725 C C . LEU A 1 101 ? -0.399 -6.984 8.935 1.00 97.12 101 LEU A C 1
ATOM 727 O O . LEU A 1 101 ? 0.438 -6.076 8.832 1.00 97.12 101 LEU A O 1
ATOM 731 N N . PRO A 1 102 ? -1.406 -6.940 9.828 1.00 96.62 102 PRO A N 1
ATOM 732 C CA . PRO A 1 102 ? -1.464 -5.944 10.885 1.00 96.62 102 PRO A CA 1
ATOM 733 C C . PRO A 1 102 ? -0.284 -6.126 11.841 1.00 96.62 102 PRO A C 1
ATOM 735 O O . PRO A 1 102 ? 0.516 -7.056 11.716 1.00 96.62 102 PRO A O 1
ATOM 738 N N . ASN A 1 103 ? -0.169 -5.221 12.803 1.00 95.00 103 ASN A N 1
ATOM 739 C CA . ASN A 1 103 ? 0.884 -5.251 13.799 1.00 95.00 103 ASN A CA 1
ATOM 740 C C . ASN A 1 103 ? 0.895 -6.586 14.553 1.00 95.00 103 ASN A C 1
ATOM 742 O O . ASN A 1 103 ? -0.025 -6.916 15.301 1.00 95.00 103 ASN A O 1
ATOM 746 N N . ASN A 1 104 ? 1.957 -7.359 14.343 1.00 90.94 104 ASN A N 1
ATOM 747 C CA . ASN A 1 104 ? 2.190 -8.621 15.019 1.00 90.94 104 ASN A CA 1
ATOM 748 C C . ASN A 1 104 ? 3.416 -8.504 15.945 1.00 90.94 104 ASN A C 1
ATOM 750 O O . ASN A 1 104 ? 4.459 -8.029 15.496 1.00 90.94 104 ASN A O 1
ATOM 754 N N . PRO A 1 105 ? 3.362 -9.003 17.196 1.00 87.75 105 PRO A N 1
ATOM 755 C CA . PRO A 1 105 ? 4.483 -8.900 18.135 1.00 87.75 105 PRO A CA 1
ATOM 756 C C . PRO A 1 105 ? 5.810 -9.519 17.663 1.00 87.75 105 PRO A C 1
ATOM 758 O O . PRO A 1 105 ? 6.866 -9.105 18.129 1.00 87.75 105 PRO A O 1
ATOM 761 N N . ALA A 1 106 ? 5.778 -10.520 16.778 1.00 88.50 106 ALA A N 1
ATOM 762 C CA . ALA A 1 106 ? 6.972 -11.240 16.333 1.00 88.50 106 ALA A CA 1
ATOM 763 C C . ALA A 1 106 ? 7.635 -10.625 15.091 1.00 88.50 106 ALA A C 1
ATOM 765 O O . ALA A 1 106 ? 8.849 -10.727 14.934 1.00 88.50 106 ALA A O 1
ATOM 766 N N . ILE A 1 107 ? 6.846 -10.029 14.193 1.00 86.94 107 ILE A N 1
ATOM 767 C CA . ILE A 1 107 ? 7.303 -9.613 12.852 1.00 86.94 107 ILE A CA 1
ATOM 768 C C . ILE A 1 107 ? 6.927 -8.170 12.485 1.00 86.94 107 ILE A C 1
ATOM 770 O O . ILE A 1 107 ? 7.339 -7.685 11.433 1.00 86.94 107 ILE A O 1
ATOM 774 N N . GLY A 1 108 ? 6.168 -7.476 13.336 1.00 92.38 108 GLY A N 1
ATOM 775 C CA . GLY A 1 108 ? 5.624 -6.146 13.064 1.00 92.38 108 GLY A CA 1
ATOM 776 C C . GLY A 1 108 ? 4.464 -6.168 12.066 1.00 92.38 108 GLY A C 1
ATOM 777 O O . GLY A 1 108 ? 3.847 -7.207 11.834 1.00 92.38 108 GLY A O 1
ATOM 778 N N . SER A 1 109 ? 4.163 -5.004 11.485 1.00 95.38 109 SER A N 1
ATOM 779 C CA . SER A 1 109 ? 3.186 -4.845 10.400 1.00 95.38 109 SER A CA 1
ATOM 780 C C . SER A 1 109 ? 3.884 -4.566 9.076 1.00 95.38 109 SER A C 1
ATOM 782 O O . SER A 1 109 ? 4.858 -3.808 9.027 1.00 95.38 109 SER A O 1
ATOM 784 N N . PHE A 1 110 ? 3.382 -5.145 7.987 1.00 96.19 110 PHE A N 1
ATOM 785 C CA . PHE A 1 110 ? 3.955 -4.936 6.662 1.00 96.19 110 PHE A CA 1
ATOM 786 C C . PHE A 1 110 ? 2.966 -5.220 5.529 1.00 96.19 110 PHE A C 1
ATOM 788 O O . PHE A 1 110 ? 1.945 -5.877 5.718 1.00 96.19 110 PHE A O 1
ATOM 795 N N . ILE A 1 111 ? 3.332 -4.770 4.331 1.00 97.50 111 ILE A N 1
ATOM 796 C CA . ILE A 1 111 ? 2.764 -5.168 3.044 1.00 97.50 111 ILE A CA 1
ATOM 797 C C . ILE A 1 111 ? 3.878 -5.724 2.155 1.00 97.50 111 ILE A C 1
ATOM 799 O O . ILE A 1 111 ? 4.939 -5.117 2.006 1.00 97.50 111 ILE A O 1
ATOM 803 N N . ALA A 1 112 ? 3.642 -6.892 1.570 1.00 96.94 112 ALA A N 1
ATOM 804 C CA . ALA A 1 112 ? 4.563 -7.561 0.666 1.00 96.94 112 ALA A CA 1
ATOM 805 C C . ALA A 1 112 ? 3.918 -7.729 -0.710 1.00 96.94 112 ALA A C 1
ATOM 807 O O . ALA A 1 112 ? 2.777 -8.178 -0.829 1.00 96.94 112 ALA A O 1
ATOM 808 N N . PHE A 1 113 ? 4.675 -7.387 -1.746 1.00 97.56 113 PHE A N 1
ATOM 809 C CA . PHE A 1 113 ? 4.262 -7.454 -3.141 1.00 97.56 113 PHE A CA 1
ATOM 810 C C . PHE A 1 113 ? 4.980 -8.600 -3.836 1.00 97.56 113 PHE A C 1
ATOM 812 O O . PHE A 1 113 ? 6.194 -8.760 -3.695 1.00 97.56 113 PHE A O 1
ATOM 819 N N . ARG A 1 114 ? 4.230 -9.382 -4.608 1.00 98.12 114 ARG A N 1
ATOM 820 C CA . ARG A 1 114 ? 4.735 -10.485 -5.418 1.00 98.12 114 ARG A CA 1
ATOM 821 C C . ARG A 1 114 ? 4.387 -10.263 -6.877 1.00 98.12 114 ARG A C 1
ATOM 823 O O . ARG A 1 114 ? 3.242 -9.938 -7.191 1.00 98.12 114 ARG A O 1
ATOM 830 N N . ASN A 1 115 ? 5.353 -10.472 -7.763 1.00 96.44 115 ASN A N 1
ATOM 831 C CA . ASN A 1 115 ? 5.114 -10.405 -9.201 1.00 96.44 115 ASN A CA 1
ATOM 832 C C . ASN A 1 115 ? 4.180 -11.543 -9.667 1.00 96.44 115 ASN A C 1
ATOM 834 O O . ASN A 1 115 ? 3.767 -12.409 -8.892 1.00 96.44 115 ASN A O 1
ATOM 838 N N . LEU A 1 116 ? 3.850 -11.560 -10.959 1.00 95.50 116 LEU A N 1
ATOM 839 C CA . LEU A 1 116 ? 3.006 -12.604 -11.553 1.00 95.50 116 LEU A CA 1
ATOM 840 C C . LEU A 1 116 ? 3.638 -14.010 -11.515 1.00 95.50 116 LEU A C 1
ATOM 842 O O . LEU A 1 116 ? 2.914 -14.994 -11.628 1.00 95.50 116 LEU A O 1
ATOM 846 N N . ALA A 1 117 ? 4.958 -14.113 -11.326 1.00 96.69 117 ALA A N 1
ATOM 847 C CA . ALA A 1 117 ? 5.658 -15.379 -11.106 1.00 96.69 117 ALA A CA 1
ATOM 848 C C . ALA A 1 117 ? 5.614 -15.842 -9.632 1.00 96.69 117 ALA A C 1
ATOM 850 O O . ALA A 1 117 ? 6.081 -16.933 -9.314 1.00 96.69 117 ALA A O 1
ATOM 851 N N . GLY A 1 118 ? 5.038 -15.038 -8.730 1.00 94.81 118 GLY A N 1
ATOM 852 C CA . GLY A 1 118 ? 4.934 -15.330 -7.300 1.00 94.81 118 GLY A CA 1
ATOM 853 C C . GLY A 1 118 ? 6.168 -14.941 -6.480 1.00 94.81 118 GLY A C 1
ATOM 854 O O . GLY A 1 118 ? 6.195 -15.193 -5.275 1.00 94.81 118 GLY A O 1
ATOM 855 N N . GLU A 1 119 ? 7.167 -14.309 -7.091 1.00 96.62 119 GLU A N 1
ATOM 856 C CA . GLU A 1 119 ? 8.391 -13.873 -6.419 1.00 96.62 119 GLU A CA 1
ATOM 857 C C . GLU A 1 119 ? 8.149 -12.557 -5.677 1.00 96.62 119 GLU A C 1
ATOM 859 O O . GLU A 1 119 ? 7.568 -11.622 -6.234 1.00 96.62 119 GLU A O 1
ATOM 864 N N . THR A 1 120 ? 8.614 -12.463 -4.429 1.00 95.88 120 THR A N 1
ATOM 865 C CA . THR A 1 120 ? 8.544 -11.219 -3.651 1.00 95.88 120 THR A CA 1
ATOM 866 C C . THR A 1 120 ? 9.444 -10.159 -4.278 1.00 95.88 120 THR A C 1
ATOM 868 O O . THR A 1 120 ? 10.659 -10.331 -4.324 1.00 95.88 120 THR A O 1
ATOM 871 N N . VAL A 1 121 ? 8.845 -9.053 -4.718 1.00 93.19 121 VAL A N 1
ATOM 872 C CA . VAL A 1 121 ? 9.560 -7.929 -5.340 1.00 93.19 121 VAL A CA 1
ATOM 873 C C . VAL A 1 121 ? 9.853 -6.809 -4.354 1.00 93.19 121 VAL A C 1
ATOM 875 O O . VAL A 1 121 ? 10.925 -6.224 -4.415 1.00 93.19 121 VAL A O 1
ATOM 878 N N . ASP A 1 122 ? 8.941 -6.536 -3.421 1.00 93.44 122 ASP A N 1
ATOM 879 C CA . ASP A 1 122 ? 9.141 -5.536 -2.374 1.00 93.44 122 ASP A CA 1
ATOM 880 C C . ASP A 1 122 ? 8.406 -5.915 -1.092 1.00 93.44 122 ASP A C 1
ATOM 882 O O . ASP A 1 122 ? 7.334 -6.526 -1.121 1.00 93.44 122 ASP A O 1
ATOM 886 N N . VAL A 1 123 ? 8.953 -5.454 0.031 1.00 94.44 123 VAL A N 1
ATOM 887 C CA . VAL A 1 123 ? 8.306 -5.486 1.343 1.00 94.44 123 VAL A CA 1
ATOM 888 C C . VAL A 1 123 ? 8.429 -4.108 1.983 1.00 94.44 123 VAL A C 1
ATOM 890 O O . VAL A 1 123 ? 9.524 -3.541 2.058 1.00 94.44 123 VAL A O 1
ATOM 893 N N . TYR A 1 124 ? 7.304 -3.586 2.460 1.00 95.19 124 TYR A N 1
ATOM 894 C CA . TYR A 1 124 ? 7.233 -2.329 3.191 1.00 95.19 124 TYR A CA 1
ATOM 895 C C . TYR A 1 124 ? 6.691 -2.582 4.586 1.00 95.19 124 TYR A C 1
ATOM 897 O O . TYR A 1 124 ? 5.633 -3.191 4.717 1.00 95.19 124 TYR A O 1
ATOM 905 N N . SER A 1 125 ? 7.363 -2.079 5.618 1.00 95.12 125 SER A N 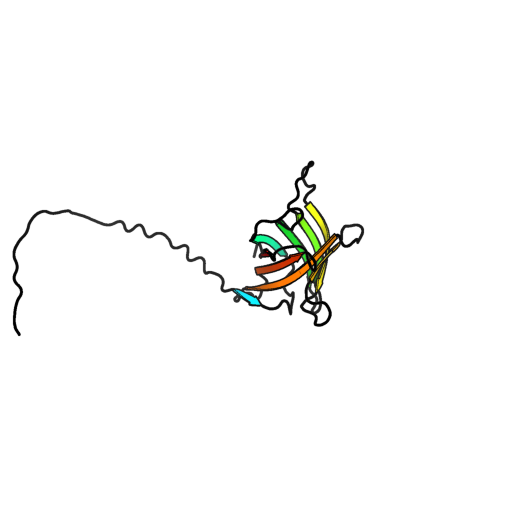1
ATOM 906 C CA . SER A 1 125 ? 6.741 -1.996 6.935 1.00 95.12 125 SER A CA 1
ATOM 907 C C . SER A 1 125 ? 5.642 -0.940 6.908 1.00 95.12 125 SER A C 1
ATOM 909 O O . SER A 1 125 ? 5.803 0.113 6.285 1.00 95.12 125 SER A O 1
ATOM 911 N N . ILE A 1 126 ? 4.538 -1.215 7.596 1.00 95.81 126 ILE A N 1
ATOM 912 C CA . ILE A 1 126 ? 3.490 -0.227 7.840 1.00 95.81 126 ILE A CA 1
ATOM 913 C C . ILE A 1 126 ? 3.793 0.365 9.211 1.00 95.81 126 ILE A C 1
ATOM 915 O O . ILE A 1 126 ? 3.703 -0.329 10.218 1.00 95.81 126 ILE A O 1
ATOM 919 N N . SER A 1 127 ? 4.213 1.624 9.251 1.00 93.50 127 SER A N 1
ATOM 920 C CA . SER A 1 127 ? 4.602 2.267 10.509 1.00 93.50 127 SER A CA 1
ATOM 921 C C . SER A 1 127 ? 3.382 2.795 11.253 1.00 93.50 127 SER A C 1
ATOM 923 O O . SER A 1 127 ? 3.289 2.669 12.471 1.00 93.50 127 SER A O 1
ATOM 925 N N . GLN A 1 128 ? 2.451 3.401 10.515 1.00 95.25 128 GLN A N 1
ATOM 926 C CA . GLN A 1 128 ? 1.218 3.985 11.038 1.00 95.25 128 GLN A CA 1
ATOM 927 C C . GLN A 1 128 ? 0.133 3.953 9.965 1.00 95.25 128 GLN A C 1
ATOM 929 O O . GLN A 1 128 ? 0.426 3.987 8.764 1.00 95.25 128 GLN A O 1
ATOM 934 N N . ILE A 1 129 ? -1.120 3.959 10.406 1.00 96.38 129 ILE A N 1
ATOM 935 C CA . ILE A 1 129 ? -2.278 4.196 9.546 1.00 96.38 129 ILE A CA 1
ATOM 936 C C . ILE A 1 129 ? -3.009 5.448 10.009 1.00 96.38 129 ILE A C 1
ATOM 938 O O . ILE A 1 129 ? -3.051 5.765 11.193 1.00 96.38 129 ILE A O 1
ATOM 942 N N . GLN A 1 130 ? -3.570 6.165 9.050 1.00 95.38 130 GLN A N 1
ATOM 943 C CA . GLN A 1 130 ? -4.427 7.310 9.273 1.00 95.38 130 GLN A CA 1
ATOM 944 C C . GLN A 1 130 ? -5.863 6.883 8.987 1.00 95.38 130 GLN A C 1
ATOM 946 O O . GLN A 1 130 ? -6.146 6.361 7.902 1.00 95.38 130 GLN A O 1
ATOM 951 N N . ARG A 1 131 ? -6.771 7.107 9.940 1.00 93.06 131 ARG A N 1
ATOM 952 C CA . ARG A 1 131 ? -8.203 6.833 9.767 1.00 93.06 131 ARG A CA 1
ATOM 953 C C . ARG A 1 131 ? -9.038 8.096 9.837 1.00 93.06 131 ARG A C 1
ATOM 955 O O . ARG A 1 131 ? -8.772 8.991 10.636 1.00 93.06 131 ARG A O 1
ATOM 962 N N . SER A 1 132 ? -10.082 8.117 9.019 1.00 88.44 132 SER A N 1
ATOM 963 C CA . SER A 1 132 ? -11.183 9.069 9.122 1.00 88.44 132 SER A CA 1
ATOM 964 C C . SER A 1 132 ? -11.929 8.848 10.437 1.00 88.44 132 SER A C 1
ATOM 966 O O . SER A 1 132 ? -12.398 7.738 10.696 1.00 88.44 132 SER A O 1
ATOM 968 N N . LEU A 1 133 ? -12.100 9.902 11.239 1.00 85.88 133 LEU A N 1
ATOM 969 C CA . LEU A 1 133 ? -12.921 9.826 12.453 1.00 85.88 133 LEU A CA 1
ATOM 970 C C . LEU A 1 133 ? -14.424 9.686 12.159 1.00 85.88 133 LEU A C 1
ATOM 972 O O . LEU A 1 133 ? -15.180 9.284 13.038 1.00 85.88 133 LEU A O 1
ATOM 976 N N . PHE A 1 134 ? -14.865 9.992 10.937 1.00 84.12 134 PHE A N 1
ATOM 977 C CA . PHE A 1 134 ? -16.277 9.927 10.553 1.00 84.12 134 PHE A CA 1
ATOM 978 C C . PHE A 1 134 ? -16.669 8.560 9.995 1.00 84.12 134 PHE A C 1
ATOM 980 O O . PHE A 1 134 ? -17.749 8.055 10.284 1.00 84.12 134 PHE A O 1
ATOM 987 N N . THR A 1 135 ? -15.799 7.962 9.179 1.00 83.19 135 THR A N 1
ATOM 988 C CA . THR A 1 135 ? -16.091 6.705 8.474 1.00 83.19 135 THR A CA 1
ATOM 989 C C . THR A 1 135 ? -15.346 5.506 9.050 1.00 83.19 135 THR A C 1
ATOM 991 O O . THR A 1 135 ? -15.659 4.373 8.693 1.00 83.19 135 THR A O 1
ATOM 994 N N . GLY A 1 136 ? -14.324 5.731 9.882 1.00 82.81 136 GLY A N 1
ATOM 995 C CA . GLY A 1 136 ? -13.411 4.689 10.359 1.00 82.81 136 GLY A CA 1
ATOM 996 C C . GLY A 1 136 ? -12.525 4.085 9.261 1.00 82.81 136 GLY A C 1
ATOM 997 O O . GLY A 1 136 ? -11.722 3.189 9.536 1.00 82.81 136 GLY A O 1
ATOM 998 N N . LYS A 1 137 ? -12.646 4.548 8.009 1.00 86.31 137 LYS A N 1
ATOM 999 C CA . LYS A 1 137 ? -11.867 4.037 6.877 1.00 86.31 137 LYS A CA 1
ATOM 1000 C C . LYS A 1 137 ? -10.437 4.562 6.926 1.00 86.31 137 LYS A C 1
ATOM 1002 O O . LYS A 1 137 ? -10.196 5.691 7.354 1.00 86.31 137 LYS A O 1
ATOM 1007 N N . ILE A 1 138 ? -9.501 3.756 6.427 1.00 93.31 138 ILE A N 1
ATOM 1008 C CA . ILE A 1 138 ? -8.116 4.183 6.218 1.00 93.31 138 ILE A CA 1
ATOM 1009 C C . ILE A 1 138 ? -8.096 5.264 5.134 1.00 93.31 138 ILE A C 1
ATOM 1011 O O . ILE A 1 138 ? -8.541 5.023 4.009 1.00 93.31 138 ILE A O 1
ATOM 1015 N N . THR A 1 139 ? -7.560 6.432 5.476 1.00 94.31 139 THR A N 1
ATOM 1016 C CA . THR A 1 139 ? -7.361 7.586 4.587 1.00 94.31 139 THR A CA 1
ATOM 1017 C C . THR A 1 139 ? -5.891 7.797 4.233 1.00 94.31 139 THR A C 1
ATOM 1019 O O . THR A 1 139 ? -5.594 8.437 3.227 1.00 94.31 139 THR A O 1
ATOM 1022 N N . GLY A 1 140 ? -4.965 7.205 4.988 1.00 95.31 140 GLY A N 1
ATOM 1023 C CA . GLY A 1 140 ? -3.536 7.253 4.701 1.00 95.31 140 GLY A CA 1
ATOM 1024 C C . GLY A 1 140 ? -2.770 6.112 5.359 1.00 95.31 140 GLY A C 1
ATOM 1025 O O . GLY A 1 140 ? -3.210 5.553 6.361 1.00 95.31 140 GLY A O 1
ATOM 1026 N N . ILE A 1 141 ? -1.626 5.751 4.790 1.00 96.69 141 ILE A N 1
ATOM 1027 C CA . ILE A 1 141 ? -0.709 4.744 5.334 1.00 96.69 141 ILE A CA 1
ATOM 1028 C C . ILE A 1 141 ? 0.725 5.256 5.232 1.00 96.69 141 ILE A C 1
ATOM 1030 O O . ILE A 1 141 ? 1.128 5.793 4.198 1.00 96.69 141 ILE A O 1
ATOM 1034 N N . ILE A 1 142 ? 1.489 5.099 6.310 1.00 95.75 142 ILE A N 1
ATOM 1035 C CA . ILE A 1 142 ? 2.912 5.432 6.343 1.00 95.75 142 ILE A CA 1
ATOM 1036 C C . ILE A 1 142 ? 3.702 4.148 6.126 1.00 95.75 142 ILE A C 1
ATOM 1038 O O . ILE A 1 142 ? 3.603 3.208 6.917 1.00 95.75 142 ILE A O 1
ATOM 1042 N N . LEU A 1 143 ? 4.482 4.124 5.050 1.00 95.69 143 LEU A N 1
ATOM 1043 C CA . LEU A 1 143 ? 5.263 2.976 4.613 1.00 95.69 143 LEU A CA 1
ATOM 1044 C C . LEU A 1 143 ? 6.758 3.259 4.679 1.00 95.69 143 LEU A C 1
ATOM 1046 O O . LEU A 1 143 ? 7.197 4.386 4.466 1.00 95.69 143 LEU A O 1
ATOM 1050 N N . GLN A 1 144 ? 7.544 2.210 4.894 1.00 93.06 144 GLN A N 1
ATOM 1051 C CA . GLN A 1 144 ? 9.001 2.251 4.801 1.00 93.06 144 GLN A CA 1
ATOM 1052 C C . GLN A 1 144 ? 9.509 0.983 4.108 1.00 93.06 144 GLN A C 1
ATOM 1054 O O . GLN A 1 144 ? 9.123 -0.126 4.471 1.00 93.06 144 GLN A O 1
ATOM 1059 N N . LYS A 1 145 ? 10.351 1.131 3.078 1.00 90.81 145 LYS A N 1
ATOM 1060 C CA . LYS A 1 145 ? 10.868 0.009 2.277 1.00 90.81 145 LYS A CA 1
ATOM 1061 C C . LYS A 1 145 ? 12.024 -0.683 3.009 1.00 90.81 145 LYS A C 1
ATOM 1063 O O . LYS A 1 145 ? 13.089 -0.082 3.175 1.00 90.81 145 LYS A O 1
ATOM 1068 N N . GLY A 1 146 ? 11.835 -1.956 3.373 1.00 77.75 146 GLY A N 1
ATOM 1069 C CA . GLY A 1 146 ? 12.845 -2.805 4.021 1.00 77.75 146 GLY A CA 1
ATOM 1070 C C . GLY A 1 146 ? 13.364 -2.308 5.385 1.00 77.75 146 GLY A C 1
ATOM 1071 O O . GLY A 1 146 ? 12.978 -1.255 5.879 1.00 77.75 146 GLY A O 1
ATOM 1072 N N . VAL A 1 147 ? 14.282 -3.073 5.995 1.00 54.06 147 VAL A N 1
ATOM 1073 C CA . VAL A 1 147 ? 14.805 -2.818 7.360 1.00 54.06 147 VAL A CA 1
ATOM 1074 C C . VAL A 1 147 ? 15.878 -1.711 7.418 1.00 54.06 147 VAL A C 1
ATOM 1076 O O . VAL A 1 147 ? 16.213 -1.257 8.503 1.00 54.06 147 VAL A O 1
ATOM 1079 N N . ASN A 1 148 ? 16.420 -1.262 6.272 1.00 51.34 148 ASN A N 1
ATOM 1080 C CA . ASN A 1 148 ? 17.570 -0.335 6.206 1.00 51.34 148 ASN A CA 1
ATOM 1081 C C . ASN A 1 148 ? 17.523 0.732 5.079 1.00 51.34 148 ASN A C 1
ATOM 1083 O O . ASN A 1 148 ? 18.516 1.424 4.880 1.00 51.34 148 ASN A O 1
ATOM 1087 N N . GLY A 1 149 ? 16.451 0.861 4.284 1.00 56.41 149 GLY A N 1
ATOM 1088 C CA . GLY A 1 149 ? 16.605 1.436 2.932 1.00 56.41 149 GLY A CA 1
ATOM 1089 C C . GLY A 1 149 ? 16.099 2.856 2.663 1.00 5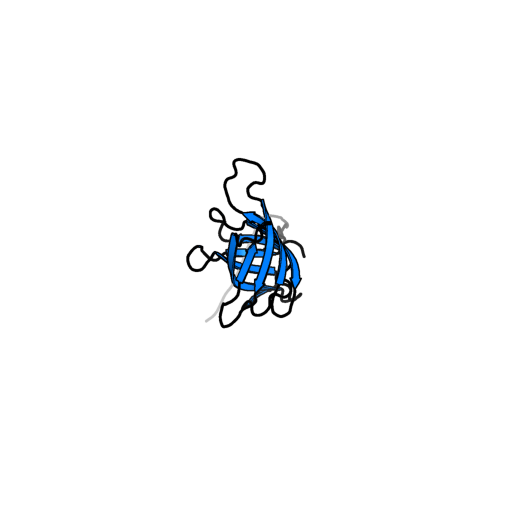6.41 149 GLY A C 1
ATOM 1090 O O . GLY A 1 149 ? 16.690 3.559 1.850 1.00 56.41 149 GLY A O 1
ATOM 1091 N N . SER A 1 150 ? 14.994 3.283 3.271 1.00 70.81 150 SER A N 1
ATOM 1092 C CA . SER A 1 150 ? 14.268 4.479 2.809 1.00 70.81 150 SER A CA 1
ATOM 1093 C C . SER A 1 150 ? 13.644 5.265 3.951 1.00 70.81 150 SER A C 1
ATOM 1095 O O . SER A 1 150 ? 13.290 4.707 4.990 1.00 70.81 150 SER A O 1
ATOM 1097 N N . GLN A 1 151 ? 13.514 6.576 3.753 1.00 87.31 151 GLN A N 1
ATOM 1098 C CA . GLN A 1 151 ? 12.744 7.428 4.650 1.00 87.31 151 GLN A CA 1
ATOM 1099 C C . GLN A 1 151 ? 11.270 6.989 4.616 1.00 87.31 151 GLN A C 1
ATOM 1101 O O . GLN A 1 151 ? 10.752 6.734 3.526 1.00 87.31 151 GLN A O 1
ATOM 1106 N N . PRO A 1 152 ? 10.576 6.931 5.768 1.00 92.88 152 PRO A N 1
ATOM 1107 C CA . PRO A 1 152 ? 9.140 6.707 5.784 1.00 92.88 152 PRO A CA 1
ATOM 1108 C C . PRO A 1 152 ? 8.403 7.706 4.890 1.00 92.88 152 PRO A C 1
ATOM 1110 O O . PRO A 1 152 ? 8.740 8.893 4.856 1.00 92.88 152 PRO A O 1
ATOM 1113 N N . PHE A 1 153 ? 7.380 7.230 4.192 1.00 94.50 153 PHE A N 1
ATOM 1114 C CA . PHE A 1 153 ? 6.584 8.044 3.287 1.00 94.50 153 PHE A CA 1
ATOM 1115 C C . PHE A 1 153 ? 5.099 7.755 3.410 1.00 94.50 153 PHE A C 1
ATOM 1117 O O . PHE A 1 153 ? 4.679 6.644 3.729 1.00 94.50 153 PHE A O 1
ATOM 1124 N N . THR A 1 154 ? 4.303 8.773 3.119 1.00 95.81 154 THR A N 1
ATOM 1125 C CA . THR A 1 154 ? 2.855 8.730 3.255 1.00 95.81 154 THR A CA 1
ATOM 1126 C C . THR A 1 154 ? 2.203 8.460 1.909 1.00 95.81 154 THR A C 1
ATOM 1128 O O . THR A 1 154 ? 2.437 9.165 0.925 1.00 95.81 154 THR A O 1
ATOM 1131 N N . MET A 1 155 ? 1.333 7.457 1.892 1.00 97.12 155 MET A N 1
ATOM 1132 C CA . MET A 1 155 ? 0.419 7.155 0.801 1.00 97.12 155 MET A CA 1
ATOM 1133 C C . MET A 1 155 ? -0.993 7.537 1.249 1.00 97.12 155 MET A C 1
ATOM 1135 O O . MET A 1 155 ? -1.517 6.957 2.195 1.00 97.12 155 MET A O 1
ATOM 1139 N N . ILE A 1 156 ? -1.609 8.512 0.587 1.00 96.38 156 ILE A N 1
ATOM 1140 C CA . ILE A 1 156 ? -2.965 8.990 0.875 1.00 96.38 156 ILE A CA 1
ATOM 1141 C C . ILE A 1 156 ? -3.952 8.288 -0.044 1.00 96.38 156 ILE A C 1
ATOM 1143 O O . ILE A 1 156 ? -3.693 8.129 -1.238 1.00 96.38 156 ILE A O 1
ATOM 1147 N N . ARG A 1 157 ? -5.086 7.865 0.509 1.00 95.19 157 ARG A N 1
ATOM 1148 C CA . ARG A 1 157 ? -6.157 7.228 -0.249 1.00 95.19 157 ARG A CA 1
ATOM 1149 C C . ARG A 1 157 ? -6.810 8.226 -1.206 1.00 95.19 157 ARG A C 1
ATOM 1151 O O . ARG A 1 157 ? -7.073 9.367 -0.841 1.00 95.19 157 ARG A O 1
ATOM 1158 N N . VAL A 1 158 ? -7.099 7.777 -2.422 1.00 93.00 158 VAL A N 1
ATOM 1159 C CA . VAL A 1 158 ? -7.737 8.563 -3.481 1.00 93.00 158 VAL A CA 1
ATOM 1160 C C . VAL A 1 158 ? -9.071 7.919 -3.848 1.00 93.00 158 VAL A C 1
ATOM 1162 O O . VAL A 1 158 ? -9.118 6.725 -4.142 1.00 93.00 158 VAL A O 1
ATOM 1165 N N . GLY A 1 159 ? -10.135 8.726 -3.868 1.00 78.50 159 GLY A N 1
ATOM 1166 C CA . GLY A 1 159 ? -11.504 8.276 -4.129 1.00 78.50 159 GLY A CA 1
ATOM 1167 C C . GLY A 1 159 ? -12.166 7.703 -2.873 1.00 78.50 159 GLY A C 1
ATOM 1168 O O . GLY A 1 159 ? -11.726 6.678 -2.344 1.00 78.50 159 GLY A O 1
ATOM 1169 N N . PHE A 1 160 ? -13.217 8.384 -2.411 1.00 58.03 160 PHE A N 1
ATOM 1170 C CA . PHE A 1 160 ? -14.072 7.989 -1.289 1.00 58.03 160 PHE A CA 1
ATOM 1171 C C . PHE A 1 160 ? -15.490 7.705 -1.766 1.00 58.03 160 PHE A C 1
ATOM 1173 O O . PHE A 1 160 ? -15.951 8.441 -2.668 1.00 58.03 160 PHE A O 1
#

Secondary structure (DSSP, 8-state):
--------------------------------EEEE--S--TT--EEEEEEESPPPTT-EEEEEEEEEE-SS-EEEEEEEEE----SSTTTTEEEEEEEEEEEETTTEEEEEEE-TTS-EEEEEEEEEEEEETTT--EEEEEEEETTTT---EEEEEE--

Sequence (160 aa):
MVIGLALLAGCGGLEGTEAGAEHPEATGTVEAALYESPDSLAGLVGTYSRSWPLAASEELLTMTLTGTEYVDRVEGSYVRTVSRTCPVVGCNTETGSFYALPNNPAIGSFIAFRNLAGETVDVYSISQIQRSLFTGKITGIILQKGVNGSQPFTMIRVGF

pLDDT: mean 81.08, std 22.89, range [28.97, 98.62]

Foldseek 3Di:
DDYDDDDDDDDDDDDDDDDPPPPPPPPPVPQDKDKDAQQACPQVAAKWAWDDDPADAFAWGIKGHDFDGDRFKTKDKMWTFGRHDDPDPCPRIAIAMKMWGGQDPPPGTWIWGAHNVRHTPWIWHFGIFMAGPVPRHTQKTWIDTDPPDDDITIIGGDDD

Radius of gyration: 26.24 Å; chains: 1; bounding box: 36×86×61 Å